Protein AF-A0A6N2K9V9-F1 (afdb_monomer)

Foldseek 3Di:
DDLVVLVVDDLVNLQVVCVVVVHDSDDDSVVSSVVVVVVVCVVVVVCCVVVPPVVDDPPDPDAQDAFDWDKDKAFAAPDQDPVVRDGDDDGPDIDIDIFGFHDWDADPVVRDIDTDGD

Organism: Salix viminalis (NCBI:txid40686)

pLDDT: mean 80.58, std 9.4, range [42.66, 92.5]

Structure (mmCIF, N/CA/C/O backbone):
data_AF-A0A6N2K9V9-F1
#
_entry.id   AF-A0A6N2K9V9-F1
#
loop_
_atom_site.group_PDB
_atom_site.id
_atom_site.type_symbol
_atom_site.label_atom_id
_atom_site.label_alt_id
_atom_site.label_comp_id
_atom_site.label_asym_id
_atom_site.label_entity_id
_atom_site.label_seq_id
_atom_site.pdbx_PDB_ins_code
_atom_site.Cartn_x
_atom_site.Cartn_y
_atom_site.Cartn_z
_atom_site.occupancy
_atom_site.B_iso_or_equiv
_atom_site.auth_seq_id
_atom_site.auth_comp_id
_atom_site.auth_asym_id
_atom_site.auth_atom_id
_atom_site.pdbx_PDB_model_num
ATOM 1 N N . MET A 1 1 ? -8.305 3.936 20.682 1.00 44.16 1 MET A N 1
ATOM 2 C CA . MET A 1 1 ? -9.759 3.832 20.413 1.00 44.16 1 MET A CA 1
ATOM 3 C C . MET A 1 1 ? -10.086 2.372 20.153 1.00 44.16 1 MET A C 1
ATOM 5 O O . MET A 1 1 ? -9.399 1.767 19.346 1.00 44.16 1 MET A O 1
ATOM 9 N N . ALA A 1 2 ? -11.059 1.801 20.864 1.00 42.66 2 ALA A N 1
ATOM 10 C CA . ALA A 1 2 ? -11.416 0.388 20.740 1.00 42.66 2 ALA A CA 1
ATOM 11 C C . ALA A 1 2 ? -12.028 0.071 19.360 1.00 42.66 2 ALA A C 1
ATOM 13 O O . ALA A 1 2 ? -12.812 0.863 18.828 1.00 42.66 2 ALA A O 1
ATOM 14 N N . ALA A 1 3 ? -11.697 -1.101 18.810 1.00 49.88 3 ALA A N 1
ATOM 15 C CA . ALA A 1 3 ? -12.099 -1.566 17.479 1.00 49.88 3 ALA A CA 1
ATOM 16 C C . ALA A 1 3 ? -13.626 -1.540 17.226 1.00 49.88 3 ALA A C 1
ATOM 18 O O . ALA A 1 3 ? -14.049 -1.369 16.083 1.00 49.88 3 ALA A O 1
ATOM 19 N N . GLY A 1 4 ? -14.448 -1.612 18.282 1.00 53.44 4 GLY A N 1
ATOM 20 C CA . GLY A 1 4 ? -15.916 -1.572 18.203 1.00 53.44 4 GLY A CA 1
ATOM 21 C C . GLY A 1 4 ? -16.532 -0.220 17.804 1.00 53.44 4 GLY A C 1
ATOM 22 O O . GLY A 1 4 ? -17.703 -0.170 17.435 1.00 53.44 4 GLY A O 1
ATOM 23 N N . ASN A 1 5 ? -15.773 0.887 17.821 1.00 63.19 5 ASN A N 1
ATOM 24 C CA . ASN A 1 5 ? -16.282 2.194 17.369 1.00 63.19 5 ASN A CA 1
ATOM 25 C C . ASN A 1 5 ? -16.150 2.418 15.853 1.00 63.19 5 ASN A C 1
ATOM 27 O O . ASN A 1 5 ? -16.807 3.305 15.310 1.00 63.19 5 ASN A O 1
ATOM 31 N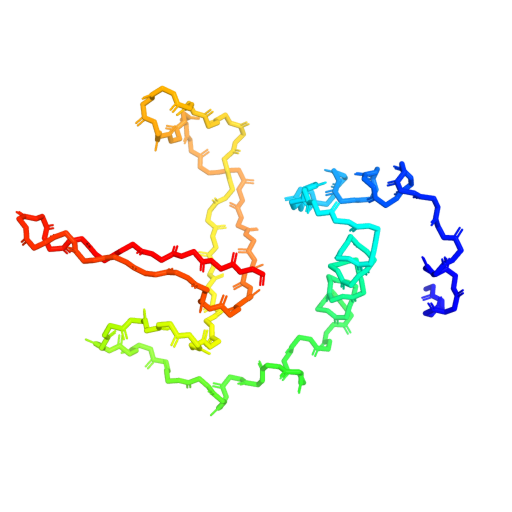 N . LEU A 1 6 ? -15.332 1.621 15.157 1.00 68.75 6 LEU A N 1
ATOM 32 C CA . LEU A 1 6 ? -15.064 1.810 13.727 1.00 68.75 6 LEU A CA 1
ATOM 33 C C . LEU A 1 6 ? -16.224 1.338 12.839 1.00 68.75 6 LEU A C 1
ATOM 35 O O . LEU A 1 6 ? -16.467 1.921 11.787 1.00 68.75 6 LEU A O 1
ATOM 39 N N . GLU A 1 7 ? -16.980 0.326 13.269 1.00 70.12 7 GLU A N 1
ATOM 40 C CA . GLU A 1 7 ? -18.095 -0.249 12.495 1.00 70.12 7 GLU A CA 1
ATOM 41 C C . GLU A 1 7 ? -19.315 0.686 12.432 1.00 70.12 7 GLU A C 1
ATOM 43 O O . GLU A 1 7 ? -20.071 0.706 11.451 1.00 70.12 7 GLU A O 1
ATOM 48 N N . LYS A 1 8 ? -19.446 1.551 13.446 1.00 77.81 8 LYS A N 1
ATOM 49 C CA . LYS A 1 8 ? -20.483 2.586 13.547 1.00 77.81 8 LYS A CA 1
ATOM 50 C C . LYS A 1 8 ? -20.181 3.836 12.716 1.00 77.81 8 LYS A C 1
ATOM 52 O O . LYS A 1 8 ? -21.066 4.675 12.554 1.00 77.81 8 LYS A O 1
ATOM 57 N N . LEU A 1 9 ? -18.968 3.977 12.171 1.00 81.12 9 LEU A N 1
ATOM 58 C CA . LEU A 1 9 ? -18.606 5.149 11.374 1.00 81.12 9 LEU A CA 1
ATOM 59 C C . LEU A 1 9 ? -19.430 5.219 10.086 1.00 81.12 9 LEU A C 1
ATOM 61 O O . LEU A 1 9 ? -19.637 4.224 9.383 1.00 81.12 9 LEU A O 1
ATOM 65 N N . LYS A 1 10 ? -19.885 6.426 9.748 1.00 87.50 10 LYS A N 1
ATOM 66 C CA . LYS A 1 10 ? -20.445 6.713 8.422 1.00 87.50 10 LYS A CA 1
ATOM 67 C C . LYS A 1 10 ? -19.313 6.801 7.395 1.00 87.50 10 LYS A C 1
ATOM 69 O O . LYS A 1 10 ? -18.194 7.186 7.729 1.00 87.50 10 LYS A O 1
ATOM 74 N N . VAL A 1 11 ? -19.625 6.518 6.128 1.00 88.31 11 VAL A N 1
ATOM 75 C CA . VAL A 1 11 ? -18.662 6.578 5.006 1.00 88.31 11 VAL A CA 1
ATOM 76 C C . VAL A 1 11 ? -17.907 7.910 4.972 1.00 88.31 11 VAL A C 1
ATOM 78 O O . VAL A 1 11 ? -16.691 7.927 4.798 1.00 88.31 11 VAL A O 1
ATOM 81 N N . GLU A 1 12 ? -18.604 9.020 5.206 1.00 89.19 12 GLU A N 1
ATOM 82 C CA . GLU A 1 12 ? -17.993 10.352 5.222 1.00 89.19 12 GLU A CA 1
ATOM 83 C C . GLU A 1 12 ? -16.970 10.517 6.354 1.00 89.19 12 GLU A C 1
ATOM 85 O O . GLU A 1 12 ? -15.889 11.056 6.131 1.00 89.19 12 GLU A O 1
ATOM 90 N N . GLN A 1 13 ? -17.230 9.960 7.540 1.00 89.00 13 GLN A N 1
ATOM 91 C CA . GLN A 1 13 ? -16.264 9.982 8.643 1.00 89.00 13 GLN A CA 1
ATOM 92 C C . GLN A 1 13 ? -15.036 9.118 8.333 1.00 89.00 13 GLN A C 1
ATOM 94 O O . GLN A 1 13 ? -13.909 9.521 8.630 1.00 89.00 13 GLN A O 1
ATOM 99 N N . CYS A 1 14 ? -15.228 7.967 7.676 1.00 89.75 14 CYS A N 1
ATOM 100 C CA . CYS A 1 14 ? -14.115 7.152 7.193 1.00 89.75 14 CYS A CA 1
ATOM 101 C C . CYS A 1 14 ? -13.245 7.941 6.204 1.00 89.75 14 CYS A C 1
ATOM 103 O O . CYS A 1 14 ? -12.024 7.983 6.351 1.00 89.75 14 CYS A O 1
ATOM 105 N N . LYS A 1 15 ? -13.858 8.632 5.233 1.00 89.50 15 LYS A N 1
ATOM 106 C CA . LYS A 1 15 ? -13.128 9.464 4.263 1.00 89.50 15 LYS A CA 1
ATOM 107 C C . LYS A 1 15 ? -12.381 10.618 4.928 1.00 89.50 15 LYS A C 1
ATOM 109 O O . LYS A 1 15 ? -11.263 10.910 4.512 1.00 89.50 15 LYS A O 1
ATOM 114 N N . VAL A 1 16 ? -12.952 11.252 5.956 1.00 92.50 16 VAL A N 1
ATOM 115 C CA . VAL A 1 16 ? -12.268 12.309 6.723 1.00 92.50 16 VAL A CA 1
ATOM 116 C C . VAL A 1 16 ? -10.995 11.767 7.375 1.00 92.50 16 VAL A C 1
ATOM 118 O O . VAL A 1 16 ? -9.930 12.362 7.208 1.00 92.50 16 VAL A O 1
ATOM 121 N N . TYR A 1 17 ? -11.072 10.614 8.050 1.00 89.94 17 TYR A N 1
ATOM 122 C CA . TYR A 1 17 ? -9.891 9.979 8.641 1.00 89.94 17 TYR A CA 1
ATOM 123 C C . TYR A 1 17 ? -8.844 9.635 7.576 1.00 89.94 17 TYR A C 1
ATOM 125 O O . TYR A 1 17 ? -7.671 9.981 7.722 1.00 89.94 17 TYR A O 1
ATOM 133 N N . LEU A 1 18 ? -9.260 8.979 6.490 1.00 89.25 18 LEU A N 1
ATOM 134 C CA . LEU A 1 18 ? -8.353 8.559 5.424 1.00 89.25 18 LEU A CA 1
ATOM 135 C C . LEU A 1 18 ? -7.688 9.769 4.749 1.00 89.25 18 LEU A C 1
ATOM 137 O O . LEU A 1 18 ? -6.486 9.740 4.508 1.00 89.25 18 LEU A O 1
ATOM 141 N N . ARG A 1 19 ? -8.424 10.867 4.529 1.00 89.94 19 ARG A N 1
ATOM 142 C CA . ARG A 1 19 ? -7.882 12.109 3.955 1.00 89.94 19 ARG A CA 1
ATOM 143 C C . ARG A 1 19 ? -6.848 12.739 4.886 1.00 89.94 19 ARG A C 1
ATOM 145 O O . ARG A 1 19 ? -5.774 13.107 4.418 1.00 89.94 19 ARG A O 1
ATOM 152 N N . LYS A 1 20 ? -7.136 12.807 6.192 1.00 89.38 20 LYS A N 1
ATOM 153 C CA . LYS A 1 20 ? -6.204 13.336 7.204 1.00 89.38 20 LYS A CA 1
ATOM 154 C C . LYS A 1 20 ? -4.886 12.554 7.240 1.00 89.38 20 LYS A C 1
ATOM 156 O O . LYS A 1 20 ? -3.832 13.154 7.402 1.00 89.38 20 LYS A O 1
ATOM 161 N N . ASN A 1 21 ? -4.948 11.238 7.038 1.00 84.50 21 ASN A N 1
ATOM 162 C CA . ASN A 1 21 ? -3.781 10.351 7.037 1.00 84.50 21 ASN A CA 1
ATOM 163 C C . ASN A 1 21 ? -3.216 10.083 5.627 1.00 84.50 21 ASN A C 1
ATOM 165 O O . ASN A 1 21 ? -2.393 9.191 5.453 1.00 84.50 21 ASN A O 1
ATOM 169 N N . LYS A 1 22 ? -3.648 10.840 4.604 1.00 84.88 22 LYS A N 1
ATOM 170 C CA . LYS A 1 22 ? -3.191 10.709 3.205 1.00 84.88 22 LYS A CA 1
ATOM 171 C C . LYS A 1 22 ? -3.339 9.287 2.630 1.00 84.88 22 LYS A C 1
ATOM 173 O O . LYS A 1 22 ? -2.541 8.847 1.801 1.00 84.88 22 LYS A O 1
ATOM 178 N N . LEU A 1 23 ? -4.374 8.569 3.054 1.00 85.25 23 LEU A N 1
ATOM 179 C CA . LEU A 1 23 ? -4.723 7.229 2.587 1.00 85.25 23 LEU A CA 1
ATOM 180 C C . LEU A 1 23 ? -5.740 7.283 1.441 1.00 85.25 23 LEU A C 1
ATOM 182 O O . LEU A 1 23 ? -6.455 8.266 1.240 1.00 85.25 23 LEU A O 1
ATOM 186 N N . ARG A 1 24 ? -5.826 6.186 0.685 1.00 85.12 24 ARG A N 1
ATOM 187 C CA . ARG A 1 24 ? -6.738 6.047 -0.457 1.00 85.12 24 ARG A CA 1
ATOM 188 C C . ARG A 1 24 ? -8.206 6.136 -0.010 1.00 85.12 24 ARG A C 1
ATOM 190 O O . ARG A 1 24 ? -8.628 5.401 0.881 1.00 85.12 24 ARG A O 1
ATOM 197 N N . LEU A 1 25 ? -8.989 6.991 -0.677 1.00 87.50 25 LEU A N 1
ATOM 198 C CA . LEU A 1 25 ? -10.400 7.275 -0.347 1.00 87.50 25 LEU A CA 1
ATOM 199 C C . LEU A 1 25 ? -11.422 6.410 -1.102 1.00 87.50 25 LEU A C 1
ATOM 201 O O . LEU A 1 25 ? -12.621 6.520 -0.859 1.00 87.50 25 LEU A O 1
ATOM 205 N N . THR A 1 26 ? -10.973 5.590 -2.050 1.00 83.62 26 THR A N 1
ATOM 206 C CA . THR A 1 26 ? -11.852 4.777 -2.901 1.00 83.62 26 THR A CA 1
ATOM 207 C C . THR A 1 26 ? -12.193 3.441 -2.244 1.00 83.62 26 THR A C 1
ATOM 209 O O . THR A 1 26 ? -11.334 2.838 -1.589 1.00 83.62 26 THR A O 1
ATOM 212 N N . GLY A 1 27 ? -13.400 2.943 -2.510 1.00 85.44 27 GLY A N 1
ATOM 213 C CA . GLY A 1 27 ? -13.893 1.645 -2.046 1.00 85.44 27 GLY A CA 1
ATOM 214 C C . GLY A 1 27 ? -15.279 1.744 -1.409 1.00 85.44 27 GLY A C 1
ATOM 215 O O . GLY A 1 27 ? -15.777 2.842 -1.150 1.00 85.44 27 GLY A O 1
ATOM 216 N N . LYS A 1 28 ? -15.896 0.585 -1.163 1.00 89.12 28 LYS A N 1
ATOM 217 C CA . LYS A 1 28 ? -17.122 0.467 -0.361 1.00 89.12 28 LYS A CA 1
ATOM 218 C C . LYS A 1 28 ? -16.808 0.685 1.129 1.00 89.12 28 LYS A C 1
ATOM 220 O O . LYS A 1 28 ? -15.643 0.702 1.526 1.00 89.12 28 LYS A O 1
ATOM 225 N N . LYS A 1 29 ? -17.841 0.893 1.954 1.00 87.00 29 LYS A N 1
ATOM 226 C CA . LYS A 1 29 ? -17.708 1.237 3.385 1.00 87.00 29 LYS A CA 1
ATOM 227 C C . LYS A 1 29 ? -16.801 0.256 4.142 1.00 87.00 29 LYS A C 1
ATOM 229 O O . LYS A 1 29 ? -15.938 0.683 4.899 1.00 87.00 29 LYS A O 1
ATOM 234 N N . ASP A 1 30 ? -17.003 -1.031 3.909 1.00 87.56 30 ASP A N 1
ATOM 235 C CA . ASP A 1 30 ? -16.229 -2.160 4.423 1.00 87.56 30 ASP A CA 1
ATOM 236 C C . ASP A 1 30 ? -14.729 -2.019 4.123 1.00 87.56 30 ASP A C 1
ATOM 238 O O . ASP A 1 30 ? -13.924 -2.008 5.053 1.00 87.56 30 ASP A O 1
ATOM 242 N N . ILE A 1 31 ? -14.359 -1.769 2.862 1.00 87.56 31 ILE A N 1
ATOM 243 C CA . ILE A 1 31 ? -12.965 -1.519 2.453 1.00 87.56 31 ILE A CA 1
ATOM 244 C C . ILE A 1 31 ? -12.378 -0.298 3.176 1.00 87.56 31 ILE A C 1
ATOM 246 O O . ILE A 1 31 ? -11.232 -0.329 3.626 1.00 87.56 31 ILE A O 1
ATOM 250 N N . LEU A 1 32 ? -13.144 0.792 3.303 1.00 89.25 32 LEU A N 1
ATOM 251 C CA . LEU A 1 32 ? -12.666 1.992 3.999 1.00 89.25 32 LEU A CA 1
ATOM 252 C C . LEU A 1 32 ? -12.413 1.716 5.487 1.00 89.25 32 LEU A C 1
ATOM 254 O O . LEU A 1 32 ? -11.408 2.175 6.021 1.00 89.25 32 LEU A O 1
ATOM 258 N N . ILE A 1 33 ? -13.293 0.959 6.148 1.00 89.69 33 ILE A N 1
ATOM 259 C CA . ILE A 1 33 ? -13.133 0.575 7.558 1.00 89.69 33 ILE A CA 1
ATOM 260 C C . ILE A 1 33 ? -11.932 -0.353 7.733 1.00 89.69 33 ILE A C 1
ATOM 262 O O . ILE A 1 33 ? -11.133 -0.123 8.640 1.00 89.69 33 ILE A O 1
ATOM 266 N N . GLN A 1 34 ? -11.780 -1.356 6.866 1.00 88.06 34 GLN A N 1
ATOM 267 C CA . GLN A 1 34 ? -10.649 -2.283 6.905 1.00 88.06 34 GLN A CA 1
ATOM 268 C C . GLN A 1 34 ? -9.319 -1.530 6.789 1.00 88.06 34 GLN A C 1
ATOM 270 O O . GLN A 1 34 ? -8.431 -1.712 7.618 1.00 88.06 34 GLN A O 1
ATOM 275 N N . ARG A 1 35 ? -9.231 -0.581 5.851 1.00 89.00 35 ARG A N 1
ATOM 276 C CA . ARG A 1 35 ? -8.048 0.271 5.673 1.00 89.00 35 ARG A CA 1
ATOM 277 C C . ARG A 1 35 ? -7.736 1.118 6.910 1.00 89.00 35 ARG A C 1
ATOM 279 O O . ARG A 1 35 ? -6.573 1.322 7.241 1.00 89.00 35 ARG A O 1
ATOM 286 N N . ILE A 1 36 ? -8.761 1.625 7.599 1.00 89.19 36 ILE A N 1
ATOM 287 C CA . ILE A 1 36 ? -8.574 2.372 8.853 1.00 89.19 36 ILE A CA 1
ATOM 288 C C . ILE A 1 36 ? -8.060 1.448 9.960 1.00 89.19 36 ILE A C 1
ATOM 290 O O . ILE A 1 36 ? -7.134 1.837 10.670 1.00 89.19 36 ILE A O 1
ATOM 294 N N . LYS A 1 37 ? -8.633 0.242 10.092 1.00 88.31 37 LYS A N 1
ATOM 295 C CA . LYS A 1 37 ? -8.191 -0.766 11.069 1.00 88.31 37 LYS A CA 1
ATOM 296 C C . L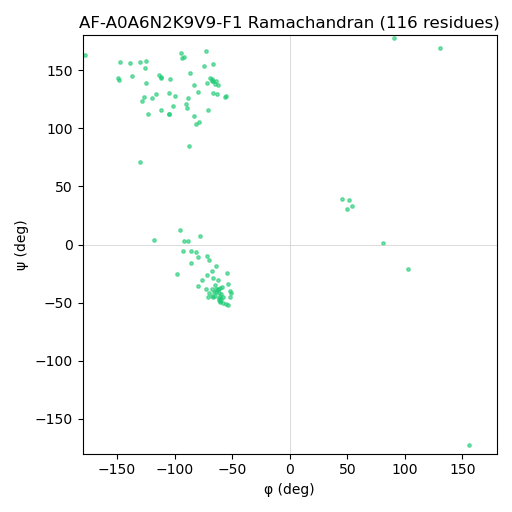YS A 1 37 ? -6.723 -1.124 10.847 1.00 88.31 37 LYS A C 1
ATOM 298 O O . LYS A 1 37 ? -5.934 -1.018 11.777 1.00 88.31 37 LYS A O 1
ATOM 303 N N . GLU A 1 38 ? -6.349 -1.452 9.613 1.00 84.94 38 GLU A N 1
ATOM 304 C CA . GLU A 1 38 ? -4.966 -1.782 9.253 1.00 84.94 38 GLU A CA 1
ATOM 305 C C . GLU A 1 38 ? -4.002 -0.631 9.517 1.00 84.94 38 GLU A C 1
ATOM 307 O O . GLU A 1 38 ? -2.955 -0.835 10.121 1.00 84.94 38 GLU A O 1
ATOM 312 N N . HIS A 1 39 ? -4.363 0.595 9.136 1.00 86.00 39 HIS A N 1
ATOM 313 C CA . HIS A 1 39 ? -3.517 1.754 9.399 1.00 86.00 39 HIS A CA 1
ATOM 314 C C . HIS A 1 39 ? -3.297 1.989 10.901 1.00 86.00 39 HIS A C 1
ATOM 316 O O . HIS A 1 39 ? -2.182 2.287 11.322 1.00 86.00 39 HIS A O 1
ATOM 322 N N . GLN A 1 40 ? -4.342 1.846 11.722 1.00 85.88 40 GLN A N 1
ATOM 323 C CA . GLN A 1 40 ? -4.217 1.961 13.177 1.00 85.88 40 GLN A CA 1
ATOM 324 C C . GLN A 1 40 ? -3.365 0.838 13.772 1.00 85.88 40 GLN A C 1
ATOM 326 O O . GLN A 1 40 ? -2.545 1.107 14.645 1.00 85.88 40 GLN A O 1
ATOM 331 N N . GLU A 1 41 ? -3.537 -0.392 13.289 1.00 84.00 41 GLU A N 1
ATOM 332 C CA . GLU A 1 41 ? -2.764 -1.558 13.717 1.00 84.00 41 GLU A CA 1
ATOM 333 C C . GLU A 1 41 ? -1.271 -1.369 13.408 1.00 84.00 41 GLU A C 1
ATOM 335 O O . GLU A 1 41 ? -0.434 -1.531 14.297 1.00 84.00 41 GLU A O 1
ATOM 340 N N . ILE A 1 42 ? -0.948 -0.903 12.196 1.00 81.50 42 ILE A N 1
ATOM 341 C CA . ILE A 1 42 ? 0.420 -0.564 11.785 1.00 81.50 42 ILE A CA 1
ATOM 342 C C . ILE A 1 42 ? 0.989 0.558 12.667 1.00 81.50 42 ILE A C 1
ATOM 344 O O . ILE A 1 42 ? 2.082 0.403 13.205 1.00 81.50 42 ILE A O 1
ATOM 348 N N . LEU A 1 43 ? 0.240 1.648 12.888 1.00 77.88 43 LEU A N 1
ATOM 349 C CA . LEU A 1 43 ? 0.680 2.754 13.752 1.00 77.88 43 LEU A CA 1
ATOM 350 C C . LEU A 1 43 ? 0.890 2.341 15.213 1.00 77.88 43 LEU A C 1
ATOM 352 O O . LEU A 1 43 ? 1.731 2.920 15.892 1.00 77.88 43 LEU A O 1
ATOM 356 N N . SER A 1 44 ? 0.139 1.356 15.707 1.00 79.81 44 SER A N 1
ATOM 357 C CA . SER A 1 44 ? 0.289 0.837 17.073 1.00 79.81 44 SER A CA 1
ATOM 358 C C . SER A 1 44 ? 1.476 -0.120 17.250 1.00 79.81 44 SER A C 1
ATOM 360 O O . SER A 1 44 ? 1.604 -0.738 18.303 1.00 79.81 44 SER A O 1
ATOM 362 N N . GLY A 1 45 ? 2.328 -0.268 16.229 1.00 74.81 45 GLY A N 1
ATOM 363 C CA . GLY A 1 45 ? 3.467 -1.190 16.235 1.00 74.81 45 GLY A CA 1
ATOM 364 C C . GLY A 1 45 ? 3.092 -2.639 15.905 1.00 74.81 45 GLY A C 1
ATOM 365 O O . GLY A 1 45 ? 3.958 -3.505 15.854 1.00 74.81 45 GLY A O 1
ATOM 366 N N . GLY A 1 46 ? 1.817 -2.921 15.616 1.00 78.00 46 GLY A N 1
ATOM 367 C CA . GLY A 1 46 ? 1.346 -4.237 15.176 1.00 78.00 46 GLY A CA 1
ATOM 368 C C . GLY A 1 46 ? 1.760 -4.594 13.746 1.00 78.00 46 GLY A C 1
ATOM 369 O O . GLY A 1 46 ? 1.605 -5.744 13.343 1.00 78.00 46 GLY A O 1
ATOM 370 N N . GLY A 1 47 ? 2.309 -3.634 12.992 1.00 72.94 47 GLY A N 1
ATOM 371 C CA . GLY A 1 47 ? 2.787 -3.836 11.624 1.00 72.94 47 GLY A CA 1
ATOM 372 C C . GLY A 1 47 ? 3.813 -4.963 11.523 1.00 72.94 47 GLY A C 1
ATOM 373 O O . GLY A 1 47 ? 3.592 -5.891 10.757 1.00 72.94 47 GLY A O 1
ATOM 374 N N . GLU A 1 48 ? 4.860 -4.952 12.355 1.00 71.75 48 GLU A N 1
ATOM 375 C CA . GLU A 1 48 ? 5.873 -6.023 12.374 1.00 71.75 48 GLU A CA 1
ATOM 376 C C . GLU A 1 48 ? 5.310 -7.364 12.849 1.00 71.75 48 GLU A C 1
ATOM 378 O O . GLU A 1 48 ? 5.775 -8.417 12.436 1.00 71.75 48 GLU A O 1
ATOM 383 N N . LYS A 1 49 ? 4.285 -7.359 13.705 1.00 78.56 49 LYS A N 1
ATOM 384 C CA . LYS A 1 49 ? 3.653 -8.603 14.157 1.00 78.56 49 LYS A CA 1
ATOM 385 C C . LYS A 1 49 ? 2.800 -9.238 13.058 1.00 78.56 49 LYS A C 1
ATOM 387 O O . LYS A 1 49 ? 2.752 -10.459 12.946 1.00 78.56 49 LYS A O 1
ATOM 392 N N . LYS A 1 50 ? 2.105 -8.411 12.275 1.00 76.56 50 LYS A N 1
ATOM 393 C CA . LYS A 1 50 ? 1.236 -8.845 11.174 1.00 76.56 50 LYS A CA 1
ATOM 394 C C . LYS A 1 50 ? 2.027 -9.175 9.910 1.00 76.56 50 LYS A C 1
ATOM 396 O O . LYS A 1 50 ? 1.675 -10.101 9.190 1.00 76.56 50 LYS A O 1
ATOM 401 N N . TYR A 1 51 ? 3.091 -8.419 9.676 1.00 77.19 51 TYR A N 1
ATOM 402 C CA . TYR A 1 51 ? 3.983 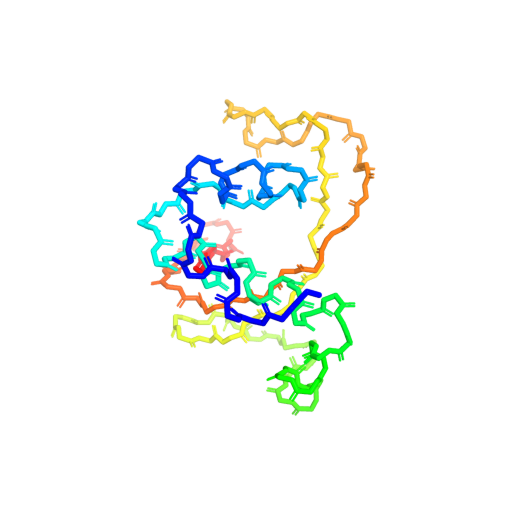-8.514 8.532 1.00 77.19 51 TYR A CA 1
ATOM 403 C C . TYR A 1 51 ? 5.432 -8.554 9.042 1.00 77.19 51 TYR A C 1
ATOM 405 O O . TYR A 1 51 ? 6.156 -7.562 8.913 1.00 77.19 51 TYR A O 1
ATOM 413 N N . PRO A 1 52 ? 5.869 -9.662 9.671 1.00 80.62 52 PRO A N 1
ATOM 414 C CA . PRO A 1 52 ? 7.229 -9.748 10.179 1.00 80.62 52 PRO A CA 1
ATOM 415 C C . PRO A 1 52 ? 8.211 -9.744 9.017 1.00 80.62 52 PRO A C 1
ATOM 417 O O . PRO A 1 52 ? 7.973 -10.381 7.993 1.00 80.62 52 PRO A O 1
ATOM 420 N N . ILE A 1 53 ? 9.337 -9.050 9.191 1.00 73.44 53 ILE A N 1
ATOM 421 C CA . ILE A 1 53 ? 10.382 -8.920 8.165 1.00 73.44 53 ILE A CA 1
ATOM 422 C C . ILE A 1 53 ? 10.839 -10.299 7.662 1.00 73.44 53 ILE A C 1
ATOM 424 O O . ILE A 1 53 ? 11.089 -10.468 6.476 1.00 73.44 53 ILE A O 1
ATOM 428 N N . SER A 1 54 ? 10.857 -11.306 8.539 1.00 76.12 54 SER A N 1
ATOM 429 C CA . SER A 1 54 ? 11.183 -12.695 8.199 1.00 76.12 54 SER A CA 1
ATOM 430 C C . SER A 1 54 ? 10.204 -13.373 7.231 1.00 76.12 54 SER A C 1
ATOM 432 O O . SER A 1 54 ? 10.560 -14.389 6.643 1.00 76.12 54 SER A O 1
ATOM 434 N N . SER A 1 55 ? 8.986 -12.848 7.055 1.00 77.81 55 SER A N 1
ATOM 435 C CA . SER A 1 55 ? 8.027 -13.331 6.047 1.00 77.81 55 SER A CA 1
ATOM 436 C C . SER A 1 55 ? 8.293 -12.775 4.649 1.00 77.81 55 SER A C 1
ATOM 438 O O . SER A 1 55 ? 7.633 -13.194 3.701 1.00 77.81 55 SER A O 1
ATOM 440 N N . PHE A 1 56 ? 9.239 -11.845 4.508 1.00 70.38 56 PHE A N 1
ATOM 441 C CA . PHE A 1 56 ? 9.594 -11.245 3.231 1.00 70.38 56 PHE A CA 1
ATOM 442 C C . PHE A 1 56 ? 10.992 -11.673 2.799 1.00 70.38 56 PHE A C 1
ATOM 444 O O . PHE A 1 56 ? 11.919 -11.776 3.603 1.00 70.38 56 PHE A O 1
ATOM 451 N N . VAL A 1 57 ? 11.160 -11.856 1.492 1.00 73.00 57 VAL A N 1
ATOM 452 C CA . VAL A 1 57 ? 12.485 -11.945 0.881 1.00 73.00 57 VAL A CA 1
ATOM 453 C C . VAL A 1 57 ? 12.994 -10.520 0.683 1.00 73.00 57 VAL A C 1
ATOM 455 O O . VAL A 1 57 ? 12.537 -9.802 -0.210 1.00 73.00 57 VAL A O 1
ATOM 458 N N . LEU A 1 58 ? 13.912 -10.097 1.551 1.00 69.31 58 LEU A N 1
ATOM 459 C CA . LEU A 1 58 ? 14.592 -8.808 1.433 1.00 69.31 58 LEU A CA 1
ATOM 460 C C . LEU A 1 58 ? 15.512 -8.809 0.207 1.00 69.31 58 LEU A C 1
ATOM 462 O O . LEU A 1 58 ? 16.148 -9.819 -0.087 1.00 69.31 58 LEU A O 1
ATOM 466 N N . ASP A 1 59 ? 15.557 -7.685 -0.507 1.00 64.31 59 ASP A N 1
ATOM 467 C CA . ASP A 1 59 ? 16.342 -7.512 -1.738 1.00 64.31 59 ASP A CA 1
ATOM 468 C C . ASP A 1 59 ? 16.095 -8.607 -2.789 1.00 64.31 59 ASP A C 1
ATOM 470 O O . ASP A 1 59 ? 17.007 -9.069 -3.485 1.00 64.31 59 ASP A O 1
ATOM 474 N N . CYS A 1 60 ? 14.835 -9.037 -2.912 1.00 65.44 60 CYS A N 1
ATOM 475 C CA . CYS A 1 60 ? 14.429 -9.970 -3.950 1.00 65.44 60 CYS A CA 1
ATOM 476 C C . CYS A 1 60 ? 14.788 -9.413 -5.340 1.00 65.44 60 CYS A C 1
ATOM 478 O O . CYS A 1 60 ? 14.442 -8.292 -5.703 1.00 65.44 60 CYS A O 1
ATOM 480 N N . LYS A 1 61 ? 15.512 -10.220 -6.124 1.00 68.81 61 LYS A N 1
ATOM 481 C CA . LYS A 1 61 ? 15.877 -9.907 -7.517 1.00 68.81 61 LYS A CA 1
ATOM 482 C C . LYS A 1 61 ? 14.863 -10.436 -8.540 1.00 68.81 61 LYS A C 1
ATOM 484 O O . LYS A 1 61 ? 15.126 -10.361 -9.735 1.00 68.81 61 LYS A O 1
ATOM 489 N N . GLY A 1 62 ? 13.770 -11.037 -8.068 1.00 72.25 62 GLY A N 1
ATOM 490 C CA . GLY A 1 62 ? 12.699 -11.589 -8.897 1.00 72.25 62 GLY A CA 1
ATOM 491 C C . GLY A 1 62 ? 11.555 -10.598 -9.107 1.00 72.25 62 GLY A C 1
ATOM 492 O O . GLY A 1 62 ? 11.449 -9.606 -8.388 1.00 72.25 62 GLY A O 1
ATOM 493 N N . ASP A 1 63 ? 10.699 -10.888 -10.082 1.00 77.94 63 ASP A N 1
ATOM 494 C CA . ASP A 1 63 ? 9.514 -10.079 -10.371 1.00 77.94 63 ASP A CA 1
ATOM 495 C C . ASP A 1 63 ? 8.439 -10.257 -9.284 1.00 77.94 63 ASP A C 1
ATOM 497 O O . ASP A 1 63 ? 8.169 -11.368 -8.827 1.00 77.94 63 ASP A O 1
ATOM 501 N N . ALA A 1 64 ? 7.799 -9.154 -8.891 1.00 82.81 64 ALA A N 1
ATOM 502 C CA . ALA A 1 64 ? 6.696 -9.142 -7.930 1.00 82.81 64 ALA A CA 1
ATOM 503 C C . ALA A 1 64 ? 5.364 -9.564 -8.583 1.00 82.81 64 ALA A C 1
ATOM 505 O O . ALA A 1 64 ? 4.744 -8.801 -9.331 1.00 82.81 64 ALA A O 1
ATOM 506 N N . CYS A 1 65 ? 4.905 -10.774 -8.298 1.00 84.94 65 CYS A N 1
ATOM 507 C CA . CYS A 1 65 ? 3.819 -11.403 -9.037 1.00 84.94 65 CYS A CA 1
ATOM 508 C C . CYS A 1 65 ? 2.443 -11.126 -8.419 1.00 84.94 65 CYS A C 1
ATOM 510 O O . CYS A 1 65 ? 2.295 -10.790 -7.240 1.00 84.94 65 CYS A O 1
ATOM 512 N N . LYS A 1 66 ? 1.379 -11.317 -9.206 1.00 88.50 66 LYS A 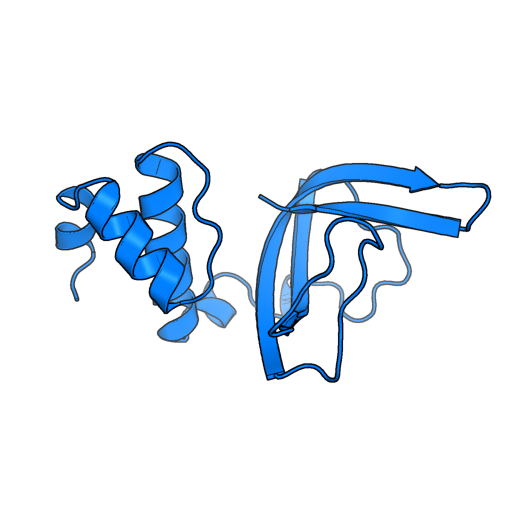N 1
ATOM 513 C CA . LYS A 1 66 ? 0.006 -11.293 -8.680 1.00 88.50 66 LYS A CA 1
ATOM 514 C C . LYS A 1 66 ? -0.159 -12.292 -7.527 1.00 88.50 66 LYS A C 1
ATOM 516 O O . LYS A 1 66 ? 0.077 -13.483 -7.690 1.00 88.50 66 LYS A O 1
ATOM 521 N N . GLY A 1 67 ? -0.683 -11.811 -6.401 1.00 85.25 67 GLY A N 1
ATOM 522 C CA . GLY A 1 67 ? -0.891 -12.591 -5.179 1.00 85.25 67 GLY A CA 1
ATOM 523 C C . GLY A 1 67 ? 0.155 -12.331 -4.097 1.00 85.25 67 GLY A C 1
ATOM 524 O O . GLY A 1 67 ? -0.166 -12.524 -2.920 1.00 85.25 67 GLY A O 1
ATOM 525 N N . ASP A 1 68 ? 1.330 -11.814 -4.463 1.00 85.19 68 ASP A N 1
ATOM 526 C CA . ASP A 1 68 ? 2.385 -11.491 -3.508 1.00 85.19 68 ASP A CA 1
ATOM 527 C C . ASP A 1 68 ? 1.942 -10.379 -2.559 1.00 85.19 68 ASP A C 1
ATOM 529 O O . ASP A 1 68 ? 1.295 -9.403 -2.958 1.00 85.19 68 ASP A O 1
ATOM 533 N N . ILE A 1 69 ? 2.316 -10.520 -1.287 1.00 85.25 69 ILE A N 1
ATOM 534 C CA . ILE A 1 69 ? 2.231 -9.435 -0.313 1.00 85.25 69 ILE A CA 1
ATOM 535 C C . ILE A 1 69 ? 3.552 -8.685 -0.378 1.00 85.25 69 ILE A C 1
ATOM 537 O O . ILE A 1 69 ? 4.605 -9.237 -0.066 1.00 85.25 69 ILE A O 1
ATOM 541 N N . VAL A 1 70 ? 3.489 -7.416 -0.762 1.00 85.69 70 VAL A N 1
ATOM 542 C CA . VAL A 1 70 ? 4.667 -6.552 -0.846 1.00 85.69 70 VAL A CA 1
ATOM 543 C C . VAL A 1 70 ? 4.599 -5.468 0.215 1.00 85.69 70 VAL A C 1
ATOM 545 O O . VAL A 1 70 ? 3.526 -4.936 0.501 1.00 85.69 70 VAL A O 1
ATOM 548 N N . MET A 1 71 ? 5.757 -5.124 0.777 1.00 85.12 71 MET A N 1
ATOM 549 C CA . MET A 1 71 ? 5.921 -4.004 1.696 1.00 85.12 71 MET A CA 1
ATOM 550 C C . MET A 1 71 ? 7.065 -3.117 1.208 1.00 85.12 71 MET A C 1
ATOM 552 O O . MET A 1 71 ? 8.179 -3.590 1.007 1.00 85.12 71 MET A O 1
ATOM 556 N N . PHE A 1 72 ? 6.793 -1.832 0.992 1.00 83.00 72 PHE A N 1
ATOM 557 C CA . PHE A 1 72 ? 7.785 -0.888 0.482 1.00 83.00 72 PHE A CA 1
ATOM 558 C C . PHE A 1 72 ? 7.569 0.525 1.024 1.00 83.00 72 PHE A C 1
ATOM 560 O O . PHE A 1 72 ? 6.472 0.913 1.437 1.00 83.00 72 PHE A O 1
ATOM 567 N N . VAL A 1 73 ? 8.638 1.319 1.010 1.00 86.44 73 VAL A N 1
ATOM 568 C CA . VAL A 1 73 ? 8.598 2.736 1.376 1.00 86.44 73 VAL A CA 1
ATOM 569 C C . VAL A 1 73 ? 8.312 3.560 0.126 1.00 86.44 73 VAL A C 1
ATOM 571 O O . VAL A 1 73 ? 9.058 3.524 -0.848 1.00 86.44 73 VAL A O 1
ATOM 574 N N . GLN A 1 74 ? 7.220 4.318 0.148 1.00 86.69 74 GLN A N 1
ATOM 575 C CA . GLN A 1 74 ? 6.827 5.206 -0.935 1.00 86.69 74 GLN A CA 1
ATOM 576 C C . GLN A 1 74 ? 7.104 6.664 -0.568 1.00 86.69 74 GLN A C 1
ATOM 578 O O . GLN A 1 74 ? 6.643 7.152 0.464 1.00 86.69 74 GLN A O 1
ATOM 583 N N . ASN A 1 75 ? 7.765 7.391 -1.467 1.00 87.44 75 ASN A N 1
ATOM 584 C CA . ASN A 1 75 ? 7.879 8.844 -1.386 1.00 87.44 75 ASN A CA 1
ATOM 585 C C . ASN A 1 75 ? 6.513 9.517 -1.588 1.00 87.44 75 ASN A C 1
ATOM 587 O O . ASN A 1 75 ? 5.791 9.236 -2.548 1.00 87.44 75 ASN A O 1
ATOM 591 N N . VAL A 1 76 ? 6.163 10.428 -0.684 1.00 83.31 76 VAL A N 1
ATOM 592 C CA . VAL A 1 76 ? 4.943 11.235 -0.743 1.00 83.31 76 VAL A CA 1
ATOM 593 C C . VAL A 1 76 ? 5.304 12.607 -1.292 1.00 83.31 76 VAL A C 1
ATOM 595 O O . VAL A 1 76 ? 6.189 13.277 -0.769 1.00 83.31 76 VAL A O 1
ATOM 598 N N . TYR A 1 77 ? 4.587 13.044 -2.322 1.00 84.12 77 TYR A N 1
ATOM 599 C CA . TYR A 1 77 ? 4.777 14.346 -2.959 1.00 84.12 77 TYR A CA 1
ATOM 600 C C . TYR A 1 77 ? 3.554 15.231 -2.718 1.00 84.12 77 TYR A C 1
ATOM 602 O O . TYR A 1 77 ? 2.429 14.733 -2.656 1.00 84.12 77 TYR A O 1
ATOM 610 N N . GLU A 1 78 ? 3.767 16.540 -2.571 1.00 77.69 78 GLU A N 1
ATOM 611 C CA . GLU A 1 78 ? 2.680 17.505 -2.360 1.00 77.69 78 GLU A CA 1
ATOM 612 C C . GLU A 1 78 ? 1.821 17.678 -3.618 1.00 77.69 78 GLU A C 1
ATOM 614 O O . GLU A 1 78 ? 0.593 17.708 -3.545 1.00 77.69 78 GLU A O 1
ATOM 619 N N . LYS A 1 79 ? 2.475 17.752 -4.782 1.00 78.94 79 LYS A N 1
ATOM 620 C CA . LYS A 1 79 ? 1.837 17.940 -6.085 1.00 78.94 79 LYS A CA 1
ATOM 621 C C . LYS A 1 79 ? 2.231 16.791 -7.005 1.00 78.94 79 LYS A C 1
ATOM 623 O O . LYS A 1 79 ? 3.387 16.662 -7.403 1.00 78.94 79 LYS A O 1
ATOM 628 N N . TYR A 1 80 ? 1.255 15.956 -7.344 1.00 72.94 80 TYR A N 1
ATOM 629 C CA . TYR A 1 80 ? 1.395 14.942 -8.383 1.00 72.94 80 TYR A CA 1
ATOM 630 C C . TYR A 1 80 ? 0.715 15.447 -9.650 1.00 72.94 80 TYR A C 1
ATOM 632 O O . TYR A 1 80 ? -0.485 15.731 -9.645 1.00 72.94 80 TYR A O 1
ATOM 640 N N . ASN A 1 81 ? 1.477 15.587 -10.730 1.00 72.06 81 ASN A N 1
ATOM 641 C CA . ASN A 1 81 ? 0.917 15.969 -12.012 1.00 72.06 81 ASN A CA 1
ATOM 642 C C . ASN A 1 81 ? 0.358 14.723 -12.700 1.00 72.06 81 ASN A C 1
ATOM 644 O O . ASN A 1 81 ? 1.096 13.834 -13.120 1.00 72.06 81 ASN A O 1
ATOM 648 N N . ILE A 1 82 ? -0.968 14.669 -12.806 1.00 70.06 82 ILE A N 1
ATOM 649 C CA . ILE A 1 82 ? -1.691 13.541 -13.402 1.00 70.06 82 ILE A CA 1
ATOM 650 C C . ILE A 1 82 ? -1.369 13.410 -14.899 1.00 70.06 82 ILE A C 1
ATOM 652 O O . ILE A 1 82 ? -1.275 12.290 -15.398 1.00 70.06 82 ILE A O 1
ATOM 656 N N . ALA A 1 83 ? -1.158 14.530 -15.603 1.00 71.81 83 ALA A N 1
ATOM 657 C CA . ALA A 1 83 ? -0.893 14.540 -17.041 1.00 71.81 83 ALA A CA 1
ATOM 658 C C . ALA A 1 83 ? 0.502 13.991 -17.370 1.00 71.81 83 ALA A C 1
ATOM 660 O O . ALA A 1 83 ? 0.636 13.146 -18.251 1.00 71.81 83 ALA A O 1
ATOM 661 N N . SER A 1 84 ? 1.533 14.412 -16.632 1.00 71.81 84 SER A N 1
ATOM 662 C CA . SER A 1 84 ? 2.901 13.905 -16.819 1.00 71.81 84 SER A CA 1
ATOM 663 C C . SER A 1 84 ? 3.190 12.619 -16.041 1.00 71.81 84 SER A C 1
ATOM 665 O O . SER A 1 84 ? 4.273 12.053 -16.176 1.00 71.81 84 SER A O 1
ATOM 667 N N . ARG A 1 85 ? 2.247 12.162 -15.203 1.00 68.19 85 ARG A N 1
ATOM 668 C CA . ARG A 1 85 ? 2.422 11.054 -14.248 1.00 68.19 85 ARG A CA 1
ATOM 669 C C . ARG A 1 85 ? 3.680 11.198 -13.382 1.00 68.19 85 ARG A C 1
ATOM 671 O O . ARG A 1 85 ? 4.267 10.200 -12.962 1.00 68.19 85 ARG A O 1
ATOM 678 N N . SER A 1 86 ? 4.082 12.434 -13.098 1.00 70.44 86 SER A N 1
ATOM 679 C CA . SER A 1 86 ? 5.319 12.747 -12.387 1.00 70.44 86 SER A CA 1
ATOM 680 C C . SER A 1 86 ? 5.055 13.621 -11.166 1.00 70.44 86 SER A C 1
ATOM 682 O O . SER A 1 86 ? 4.098 14.399 -11.109 1.00 70.44 86 SER A O 1
ATOM 684 N N . ALA A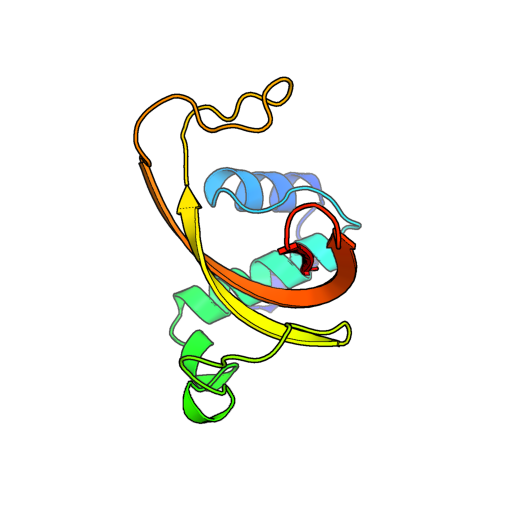 1 87 ? 5.926 13.497 -10.171 1.00 74.94 87 ALA A N 1
ATOM 685 C CA . ALA A 1 87 ? 5.953 14.431 -9.060 1.00 74.94 87 ALA A CA 1
ATOM 686 C C . ALA A 1 87 ? 6.451 15.806 -9.526 1.00 74.94 87 ALA A C 1
ATOM 688 O O . ALA A 1 87 ? 7.346 15.893 -10.368 1.00 74.94 87 ALA A O 1
ATOM 689 N N . ILE A 1 88 ? 5.883 16.874 -8.964 1.00 76.00 88 ILE A N 1
ATOM 690 C CA . ILE A 1 88 ? 6.418 18.230 -9.093 1.00 76.00 88 ILE A CA 1
ATOM 691 C C . ILE A 1 88 ? 7.080 18.589 -7.762 1.00 76.00 88 ILE A C 1
ATOM 693 O O . ILE A 1 8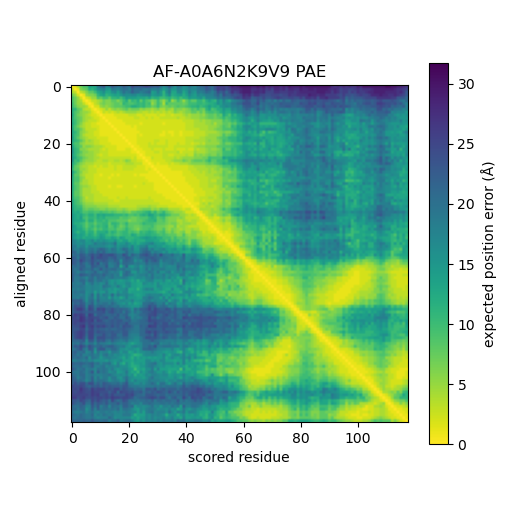8 ? 6.393 18.760 -6.755 1.00 76.00 88 ILE A O 1
ATOM 697 N N . GLY A 1 89 ? 8.406 18.724 -7.782 1.00 78.88 89 GLY A N 1
ATOM 698 C CA . GLY A 1 89 ? 9.211 19.097 -6.618 1.00 78.88 89 GLY A CA 1
ATOM 699 C C . GLY A 1 89 ? 9.720 17.911 -5.784 1.00 78.88 89 GLY A C 1
ATOM 700 O O . GLY A 1 89 ? 9.450 16.749 -6.108 1.00 78.88 89 GLY A O 1
ATOM 701 N N . PRO A 1 90 ? 10.499 18.195 -4.725 1.00 82.56 90 PRO A N 1
ATOM 702 C CA . PRO A 1 90 ? 11.056 17.172 -3.849 1.00 82.56 90 PRO A CA 1
ATOM 703 C C . PRO A 1 90 ? 9.959 16.443 -3.050 1.00 82.56 90 PRO A C 1
ATOM 705 O O . PRO A 1 90 ? 8.875 16.994 -2.827 1.00 82.56 90 PRO A O 1
ATOM 708 N N . PRO A 1 91 ? 10.213 15.199 -2.607 1.00 85.81 91 PRO A N 1
ATOM 709 C CA . PRO A 1 91 ? 9.291 14.490 -1.731 1.00 85.81 91 PRO A CA 1
ATOM 710 C C . PRO A 1 91 ? 9.138 15.231 -0.398 1.00 85.81 91 PRO A C 1
ATOM 712 O O . PRO A 1 91 ? 10.115 15.674 0.198 1.00 85.81 91 PRO A O 1
ATOM 715 N N . ILE A 1 92 ? 7.899 15.335 0.086 1.00 89.19 92 ILE A N 1
ATOM 716 C CA . ILE A 1 92 ? 7.558 15.956 1.378 1.00 89.19 92 ILE A CA 1
ATOM 717 C C . ILE A 1 92 ? 7.596 14.958 2.544 1.00 89.19 92 ILE A C 1
ATOM 719 O O . ILE A 1 92 ? 7.220 15.288 3.666 1.00 89.19 92 ILE A O 1
ATOM 723 N N . GLY A 1 93 ? 7.981 13.714 2.270 1.00 87.81 93 GLY A N 1
ATOM 724 C CA . GLY A 1 93 ? 8.106 12.650 3.255 1.00 87.81 93 GLY A CA 1
ATOM 725 C C . GLY A 1 93 ? 7.983 11.275 2.618 1.00 87.81 93 GLY A C 1
ATOM 726 O O . GLY A 1 93 ? 7.898 11.136 1.396 1.00 87.81 93 GLY A O 1
ATOM 727 N N . THR A 1 94 ? 7.931 10.255 3.462 1.00 88.00 94 THR A N 1
ATOM 728 C CA . THR A 1 94 ? 7.742 8.862 3.063 1.00 88.00 94 THR A CA 1
ATOM 729 C C . THR A 1 94 ? 6.544 8.259 3.785 1.00 88.00 94 THR A C 1
ATOM 731 O O . THR A 1 94 ? 6.101 8.747 4.826 1.00 88.00 94 THR A O 1
ATOM 734 N N . ARG A 1 95 ? 5.982 7.196 3.214 1.00 83.06 95 ARG A N 1
ATOM 735 C CA . ARG A 1 95 ? 4.989 6.348 3.874 1.00 83.06 95 ARG A CA 1
ATOM 736 C C . ARG A 1 95 ? 5.305 4.888 3.606 1.00 83.06 95 ARG A C 1
ATOM 738 O O . ARG A 1 95 ? 5.736 4.544 2.509 1.00 83.06 95 ARG A O 1
ATOM 745 N N . MET A 1 96 ? 5.048 4.034 4.584 1.00 85.00 96 MET A N 1
ATOM 746 C CA . MET A 1 96 ? 5.095 2.592 4.381 1.00 85.00 96 MET A CA 1
ATOM 747 C C . MET A 1 96 ? 3.801 2.140 3.699 1.00 85.00 96 MET A C 1
ATOM 749 O O . MET A 1 96 ? 2.706 2.540 4.104 1.00 85.00 96 MET A O 1
ATOM 753 N N . VAL A 1 97 ? 3.930 1.344 2.643 1.00 84.00 97 VAL A N 1
ATOM 754 C CA . VAL A 1 97 ? 2.816 0.734 1.918 1.00 84.00 97 VAL A CA 1
ATOM 755 C C . VAL A 1 97 ? 2.984 -0.772 2.011 1.00 84.00 97 VA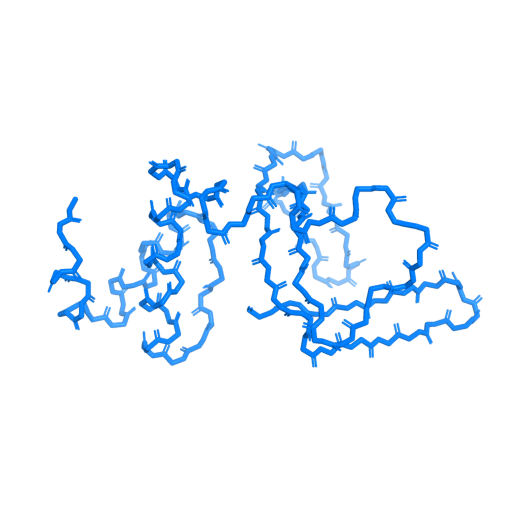L A C 1
ATOM 757 O O . VAL A 1 97 ? 4.035 -1.289 1.652 1.00 84.00 97 VAL A O 1
ATOM 760 N N . ALA A 1 98 ? 1.945 -1.454 2.480 1.00 86.75 98 ALA A N 1
ATOM 761 C CA . ALA A 1 98 ? 1.830 -2.902 2.427 1.00 86.75 98 ALA A CA 1
ATOM 762 C C . ALA A 1 98 ? 0.518 -3.259 1.726 1.00 86.75 98 ALA A C 1
ATOM 764 O O . ALA A 1 98 ? -0.497 -2.595 1.955 1.00 86.75 98 ALA A O 1
ATOM 765 N N . GLY A 1 99 ? 0.538 -4.266 0.861 1.00 86.56 99 GLY A N 1
ATOM 766 C CA . GLY A 1 99 ? -0.663 -4.718 0.167 1.00 86.56 99 GLY A CA 1
ATOM 767 C C . GLY A 1 99 ? -0.404 -5.916 -0.730 1.00 86.56 99 GLY A C 1
ATOM 768 O O . GLY A 1 99 ? 0.739 -6.216 -1.075 1.00 86.56 99 GLY A O 1
ATOM 769 N N . GLN A 1 100 ? -1.485 -6.592 -1.107 1.00 88.50 100 GLN A N 1
ATOM 770 C CA . GLN A 1 100 ? -1.421 -7.699 -2.052 1.00 88.50 100 GLN A CA 1
ATOM 771 C C . GLN A 1 100 ? -1.432 -7.171 -3.487 1.00 88.50 100 GLN A C 1
ATOM 773 O O . GLN A 1 100 ? -2.231 -6.289 -3.821 1.00 88.50 100 GLN A O 1
ATOM 778 N N . ILE A 1 101 ? -0.588 -7.731 -4.352 1.00 90.50 101 ILE A N 1
ATOM 779 C CA . ILE A 1 101 ? -0.611 -7.434 -5.783 1.00 90.50 101 ILE A CA 1
ATOM 780 C C . ILE A 1 101 ? -1.861 -8.052 -6.417 1.00 90.50 101 ILE A C 1
ATOM 782 O O . ILE A 1 101 ? -2.009 -9.272 -6.481 1.00 90.50 101 ILE A O 1
ATOM 786 N N . VAL A 1 102 ? -2.758 -7.207 -6.930 1.00 91.81 102 VAL A N 1
ATOM 787 C CA . VAL A 1 102 ? -4.010 -7.635 -7.590 1.00 91.81 102 VAL A CA 1
ATOM 788 C C . VAL A 1 102 ? -3.909 -7.667 -9.110 1.00 91.81 102 VAL A C 1
ATOM 790 O O . VAL A 1 102 ? -4.641 -8.406 -9.774 1.00 91.81 102 VAL A O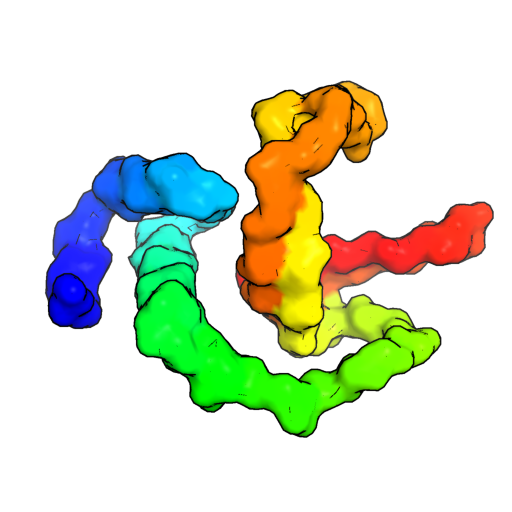 1
ATOM 793 N N . HIS A 1 103 ? -3.010 -6.863 -9.666 1.00 88.25 103 HIS A N 1
ATOM 794 C CA . HIS A 1 103 ? -2.750 -6.793 -11.093 1.00 88.25 103 HIS A CA 1
ATOM 795 C C . HIS A 1 103 ? -1.287 -6.453 -11.322 1.00 88.25 103 HIS A C 1
ATOM 797 O O . HIS A 1 103 ? -0.735 -5.609 -10.618 1.00 88.25 103 HIS A O 1
ATOM 803 N N . GLU A 1 104 ? -0.698 -7.064 -12.334 1.00 88.12 104 GLU A N 1
ATOM 804 C CA . GLU A 1 104 ? 0.650 -6.771 -12.787 1.00 88.12 104 GLU A CA 1
ATOM 805 C C . GLU A 1 104 ? 0.695 -6.769 -14.313 1.00 88.12 104 GLU A C 1
ATOM 807 O O . GLU A 1 104 ? -0.154 -7.359 -14.986 1.00 88.12 104 GLU A O 1
ATOM 812 N N . SER A 1 105 ? 1.683 -6.068 -14.852 1.00 85.00 105 SER A N 1
ATOM 813 C CA . SER A 1 105 ? 1.950 -6.009 -16.279 1.00 85.00 105 SER A CA 1
ATOM 814 C C . SER A 1 105 ? 3.440 -5.812 -16.512 1.00 85.00 105 SER A C 1
ATOM 816 O O . SER A 1 105 ? 4.104 -5.069 -15.780 1.00 85.00 105 SER A O 1
ATOM 818 N N . TYR A 1 106 ? 3.945 -6.459 -17.558 1.00 82.12 106 TYR A N 1
ATOM 819 C CA . TYR A 1 106 ? 5.344 -6.375 -17.944 1.00 82.12 106 TYR A CA 1
ATOM 820 C C . TYR A 1 106 ? 5.485 -5.624 -19.267 1.00 82.12 106 TYR A C 1
ATOM 822 O O . TYR A 1 106 ? 5.012 -6.062 -20.317 1.00 82.12 106 TYR A O 1
ATOM 830 N N . GLY A 1 107 ? 6.138 -4.465 -19.223 1.00 79.00 107 GLY A N 1
ATOM 831 C CA . GLY A 1 107 ? 6.479 -3.684 -20.404 1.00 79.00 107 GLY A CA 1
ATOM 832 C C . GLY A 1 107 ? 7.816 -4.134 -20.980 1.00 79.00 107 GLY A C 1
ATOM 833 O O . GLY A 1 107 ? 8.836 -3.509 -20.691 1.00 79.00 107 GLY A O 1
ATOM 834 N N . ALA A 1 108 ? 7.813 -5.177 -21.819 1.00 67.75 108 ALA A N 1
ATOM 835 C CA . ALA A 1 108 ? 9.030 -5.786 -22.377 1.00 67.75 108 ALA A CA 1
ATOM 836 C C . ALA A 1 108 ? 9.977 -4.770 -23.049 1.00 67.75 108 ALA A C 1
ATOM 838 O O . ALA A 1 108 ? 11.185 -4.815 -22.842 1.00 67.75 108 ALA A O 1
ATOM 839 N N . ALA A 1 109 ? 9.430 -3.793 -23.781 1.00 73.56 109 ALA A N 1
ATOM 840 C CA . ALA A 1 109 ? 10.215 -2.778 -24.491 1.00 73.56 109 ALA A CA 1
ATOM 841 C C . ALA A 1 109 ? 10.973 -1.796 -23.576 1.00 73.56 109 ALA A C 1
ATOM 843 O O . ALA A 1 109 ? 11.930 -1.168 -24.017 1.00 73.56 109 ALA A O 1
ATOM 844 N N . LYS A 1 110 ? 10.537 -1.623 -22.321 1.00 71.50 110 LYS A N 1
ATOM 845 C CA . LYS A 1 110 ? 11.143 -0.684 -21.360 1.00 71.50 110 LYS A CA 1
ATOM 846 C C . LYS A 1 110 ? 11.723 -1.381 -20.130 1.00 71.50 110 LYS A C 1
ATOM 848 O O . LYS A 1 110 ? 12.140 -0.686 -19.211 1.00 71.50 110 LYS A O 1
ATOM 853 N N . GLN A 1 111 ? 11.691 -2.719 -20.099 1.00 74.62 111 GLN A N 1
ATOM 854 C CA . GLN A 1 111 ? 12.002 -3.530 -18.913 1.00 74.62 111 GLN A CA 1
ATOM 855 C C . GLN A 1 111 ? 11.313 -2.982 -17.653 1.00 74.62 111 GLN A C 1
ATOM 857 O O . GLN A 1 111 ? 11.890 -2.908 -16.573 1.00 74.62 111 GLN A O 1
ATOM 862 N N . GLN A 1 112 ? 10.068 -2.525 -17.820 1.00 80.94 112 GLN A N 1
ATOM 863 C CA . GLN A 1 112 ? 9.306 -1.896 -16.753 1.00 80.94 112 GLN A CA 1
ATOM 864 C C . GLN A 1 112 ? 8.259 -2.879 -16.250 1.00 80.94 112 GLN A C 1
ATOM 866 O O . GLN A 1 112 ? 7.286 -3.170 -16.950 1.00 80.94 112 GLN A O 1
ATOM 871 N N . HIS A 1 113 ? 8.426 -3.338 -15.015 1.00 83.62 113 HIS A N 1
ATOM 872 C CA . HIS A 1 113 ? 7.393 -4.075 -14.302 1.00 83.62 113 HIS A CA 1
ATOM 873 C C . HIS A 1 113 ? 6.491 -3.099 -13.545 1.00 83.62 113 HIS A C 1
ATOM 875 O O . HIS A 1 113 ? 6.971 -2.227 -12.820 1.00 83.62 113 HIS A O 1
ATOM 881 N N . THR A 1 114 ? 5.178 -3.181 -13.766 1.00 86.62 114 THR A N 1
ATOM 882 C CA . THR A 1 114 ? 4.190 -2.326 -13.092 1.00 86.62 114 THR A CA 1
ATOM 883 C C . THR A 1 114 ? 3.132 -3.190 -12.435 1.00 86.62 114 THR A C 1
ATOM 885 O O . THR A 1 114 ? 2.475 -3.978 -13.112 1.00 86.62 114 THR A O 1
ATOM 888 N N . PHE A 1 115 ? 2.903 -2.976 -11.143 1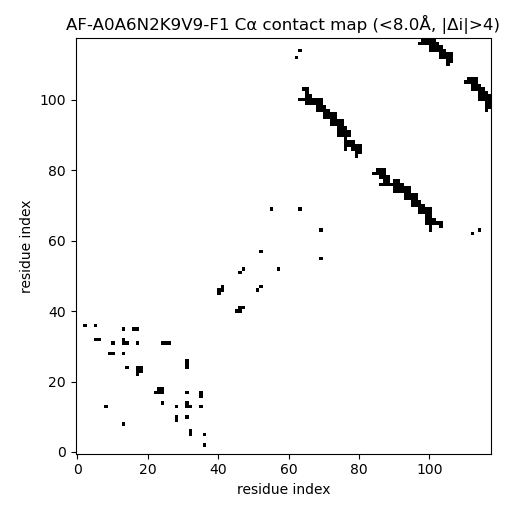.00 88.19 115 PHE A N 1
ATOM 889 C CA . PHE A 1 115 ? 1.896 -3.696 -10.376 1.00 88.19 115 PHE A CA 1
ATOM 890 C C . PHE A 1 115 ? 0.987 -2.757 -9.577 1.00 88.19 115 PHE A C 1
ATOM 892 O O . PHE A 1 115 ? 1.319 -1.608 -9.282 1.00 88.19 115 PHE A O 1
ATOM 899 N N . THR A 1 116 ? -0.206 -3.250 -9.252 1.00 88.12 116 THR A N 1
ATOM 900 C CA . THR A 1 116 ? -1.219 -2.562 -8.448 1.00 88.12 116 THR A CA 1
ATOM 901 C C . THR A 1 116 ? -1.445 -3.331 -7.159 1.00 88.12 116 THR A C 1
ATOM 903 O O . THR A 1 116 ? -1.729 -4.526 -7.202 1.00 88.12 116 THR A O 1
ATOM 906 N N . VAL A 1 117 ? -1.388 -2.623 -6.032 1.00 88.19 117 VAL A N 1
ATOM 907 C CA . VAL A 1 117 ? -1.690 -3.159 -4.698 1.00 88.19 117 VAL A CA 1
ATOM 908 C C . VAL A 1 117 ? -3.070 -2.698 -4.211 1.00 88.19 117 VAL A C 1
ATOM 910 O O . VAL A 1 117 ? -3.472 -1.557 -4.486 1.00 88.19 117 VAL A O 1
ATOM 913 N N . SER A 1 118 ? -3.814 -3.571 -3.519 1.00 79.69 118 SER A N 1
ATOM 914 C CA . SER A 1 118 ? -5.145 -3.270 -2.948 1.00 79.69 118 SER A CA 1
ATOM 915 C C . SER A 1 118 ? -5.163 -3.231 -1.431 1.00 79.69 118 SER A C 1
ATOM 917 O O . SER A 1 118 ? -4.567 -4.164 -0.854 1.00 79.69 118 SER A O 1
#

Radius of gyration: 16.31 Å; Cα contacts (8 Å, |Δi|>4): 133; chains: 1; bounding box: 37×32×45 Å

Mean predicted aligned error: 12.01 Å

Nearest PDB structures (foldseek):
  1zbh-assembly1_D  TM=3.500E-01  e=1.255E-01  Homo sapiens
  8q1o-assembly1_B  TM=1.915E-01  e=5.788E+00  Lactobacillus amylovorus

Sequence (118 aa):
MAAGNLEKLKVEQCKVYLRKNKLRLTGKKDILIQRIKEHQEILSGGGEKKYPISSFVLDCKGDACKGDIVMFVQNVYEKYNIASRSAIGPPIGTRMVAGQIVHESYGAAKQQHTFTVS

InterPro domains:
  IPR003034 SAP domain [PF02037] (5-40)
  IPR036361 SAP domain superfamily [G3DSA:1.10.720.30] (1-52)
  IPR036361 SAP domain superfamily [SSF68906] (4-41)
  IPR056116 Domain of unknown function DUF7699 [PF24766] (65-117)

Secondary structure (DSSP, 8-state):
--GGGTTT--HHHHHHHHHHTT----S-HHHHHHHHHHHHHIIIIIHHHHS-GGGS-TT--S---TT-EEEEEEEE-SEEETTTTEEESS--EEEEEEEEEEEEEEEGGGTEEEEEE-

Solvent-accessible surface area (backbone atoms only — not comparable to full-atom values): 7379 Å² total; per-residue (Å²): 132,68,77,81,59,57,79,74,53,51,63,67,57,45,41,52,54,26,56,76,69,74,43,84,75,77,71,57,63,67,56,44,44,51,54,50,52,50,52,52,40,38,73,71,62,43,37,52,77,77,55,37,71,88,82,50,76,78,87,63,89,68,85,85,50,68,68,42,76,48,76,49,80,40,77,37,55,86,39,70,39,77,89,78,72,40,70,58,75,74,66,79,46,72,42,83,46,72,31,36,25,75,43,63,48,77,39,77,95,72,76,41,77,47,71,40,67,100